Protein AF-A0A2S9FMG4-F1 (afdb_monomer)

Solvent-accessible surface area (backbone atoms only — not comparable to full-atom values): 2940 Å² total; per-residue (Å²): 126,71,43,76,39,70,44,48,71,69,54,52,57,49,42,52,55,39,22,65,74,60,74,48,88,75,75,97,73,47,25,36,44,55,42,50,56,48,43,56,53,38,27,52,74,62,70,68,58,130

Mean predicted aligned error: 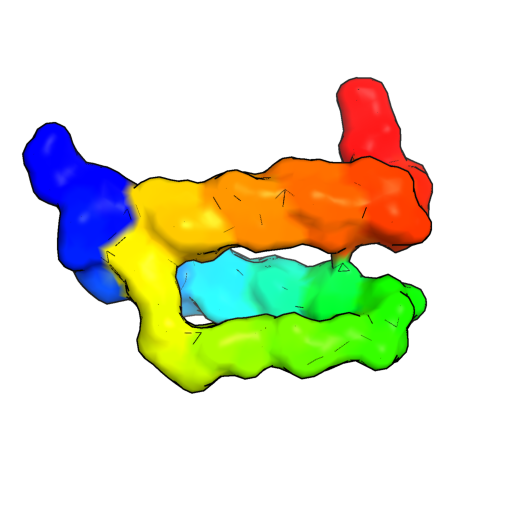2.66 Å

pLDDT: mean 94.59, std 7.9, range [61.62, 98.31]

Nearest PDB structures (foldseek):
  9had-assembly2_B  TM=4.631E-01  e=8.616E+00  Dermatophagoides farinae

Foldseek 3Di:
DQQQAWADPVLVVLLVVLCVQLVHDDDPTDGNNRSVVSNVVSCVSNVNDD

Structure (mmCIF, N/CA/C/O backbone):
data_AF-A0A2S9FMG4-F1
#
_entry.id   AF-A0A2S9FMG4-F1
#
loop_
_atom_site.group_PDB
_atom_site.id
_atom_site.type_symbol
_atom_site.label_atom_id
_atom_site.label_alt_id
_atom_site.label_comp_id
_atom_site.label_asym_id
_atom_site.label_entity_id
_atom_site.label_seq_id
_atom_site.pdbx_PDB_ins_code
_atom_site.Cartn_x
_atom_site.Cartn_y
_atom_site.Cartn_z
_atom_site.occupancy
_atom_site.B_iso_or_equiv
_atom_site.auth_seq_id
_atom_site.auth_comp_id
_atom_site.auth_asym_id
_atom_site.auth_atom_id
_atom_site.pdbx_PDB_model_num
ATOM 1 N N . VAL A 1 1 ? 9.342 6.677 -16.425 1.00 62.44 1 VAL A N 1
ATOM 2 C CA . VAL A 1 1 ? 9.570 5.294 -16.912 1.00 62.44 1 VAL A CA 1
ATOM 3 C C . VAL A 1 1 ? 9.703 4.282 -15.769 1.00 62.44 1 VAL A C 1
ATOM 5 O O . VAL A 1 1 ? 9.389 3.129 -15.982 1.00 62.44 1 VAL A O 1
ATOM 8 N N . THR A 1 2 ? 10.056 4.675 -14.538 1.00 77.69 2 THR A N 1
ATOM 9 C CA . THR A 1 2 ? 10.164 3.741 -13.390 1.00 77.69 2 THR A CA 1
ATOM 10 C C . THR A 1 2 ? 8.825 3.249 -12.819 1.00 77.69 2 THR A C 1
ATOM 12 O O . THR A 1 2 ? 8.816 2.373 -11.960 1.00 77.69 2 THR A O 1
ATOM 15 N N . GLY A 1 3 ? 7.695 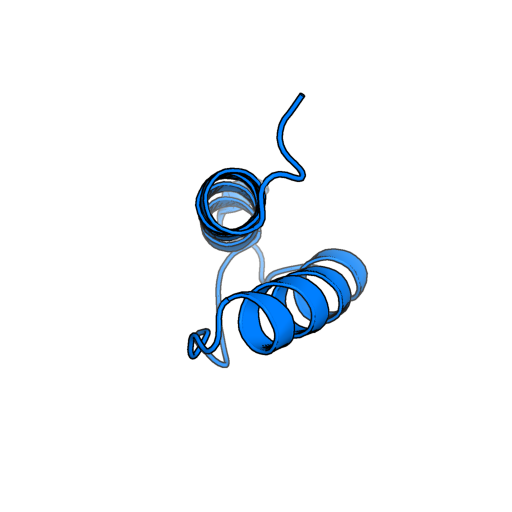3.816 -13.254 1.00 82.94 3 GLY A N 1
ATOM 16 C CA . GLY A 1 3 ? 6.366 3.470 -12.744 1.00 82.94 3 GLY A CA 1
ATOM 17 C C . GLY A 1 3 ? 5.920 2.052 -13.098 1.00 82.94 3 GLY A C 1
ATOM 18 O O . GLY A 1 3 ? 5.244 1.434 -12.284 1.00 82.94 3 GLY A O 1
ATOM 19 N N . ASP A 1 4 ? 6.355 1.534 -14.251 1.00 95.56 4 ASP A N 1
ATOM 20 C CA . ASP A 1 4 ? 5.990 0.202 -14.762 1.00 95.56 4 ASP A CA 1
ATOM 21 C C . ASP A 1 4 ? 6.865 -0.925 -14.194 1.00 95.56 4 ASP A C 1
ATOM 23 O O . ASP A 1 4 ? 6.603 -2.104 -14.424 1.00 95.56 4 ASP A O 1
ATOM 27 N N . GLU A 1 5 ? 7.917 -0.585 -13.445 1.00 97.25 5 GLU A N 1
ATOM 28 C CA . GLU A 1 5 ? 8.733 -1.578 -12.749 1.00 97.25 5 GLU A CA 1
ATOM 29 C C . GLU A 1 5 ? 7.894 -2.297 -11.683 1.00 97.25 5 GLU A C 1
ATOM 31 O O . GLU A 1 5 ? 6.977 -1.691 -11.129 1.00 97.25 5 GLU A O 1
ATOM 36 N N . PRO A 1 6 ? 8.213 -3.551 -11.323 1.00 97.75 6 PRO A N 1
ATOM 37 C CA . PRO A 1 6 ? 7.559 -4.226 -10.208 1.00 97.75 6 PRO A CA 1
ATOM 38 C C . PRO A 1 6 ? 7.648 -3.411 -8.917 1.00 97.75 6 PRO A C 1
ATOM 40 O O . PRO A 1 6 ? 8.668 -2.758 -8.653 1.00 97.75 6 PRO A O 1
ATOM 43 N N . MET A 1 7 ? 6.600 -3.480 -8.093 1.00 97.38 7 MET A N 1
ATOM 44 C CA . MET A 1 7 ? 6.586 -2.824 -6.790 1.00 97.38 7 MET A CA 1
ATOM 45 C C . MET A 1 7 ? 7.832 -3.197 -5.984 1.00 97.38 7 MET A C 1
ATOM 47 O O . MET A 1 7 ? 8.313 -4.334 -5.996 1.00 97.38 7 MET A O 1
ATOM 51 N N . THR A 1 8 ? 8.365 -2.225 -5.257 1.00 97.56 8 THR A N 1
ATOM 52 C CA . THR A 1 8 ? 9.510 -2.467 -4.380 1.00 97.56 8 THR A CA 1
ATOM 53 C C . THR A 1 8 ? 9.108 -3.338 -3.184 1.00 97.56 8 THR A C 1
ATOM 55 O O . THR A 1 8 ? 7.943 -3.371 -2.784 1.00 97.56 8 THR A O 1
ATOM 58 N N . GLY A 1 9 ? 10.084 -3.999 -2.554 1.00 97.25 9 GLY A N 1
ATOM 59 C CA . GLY A 1 9 ? 9.862 -4.722 -1.294 1.00 97.25 9 GLY A CA 1
ATOM 60 C C . GLY A 1 9 ? 9.167 -3.868 -0.217 1.00 97.25 9 GLY A C 1
ATOM 61 O O . GLY A 1 9 ? 8.162 -4.316 0.330 1.00 97.25 9 GLY A O 1
ATOM 62 N N . PRO A 1 10 ? 9.617 -2.623 0.048 1.00 98.31 10 PRO A N 1
ATOM 63 C CA . PRO A 1 10 ? 8.932 -1.711 0.964 1.00 98.31 10 PRO A CA 1
ATOM 64 C C . PRO A 1 10 ? 7.474 -1.412 0.594 1.00 98.31 10 PRO A C 1
ATOM 66 O O . PRO A 1 10 ? 6.619 -1.445 1.476 1.00 98.31 10 PRO A O 1
ATOM 69 N N . GLN A 1 11 ? 7.173 -1.170 -0.689 1.00 98.06 11 GLN A N 1
ATOM 70 C CA . GLN A 1 11 ? 5.791 -0.959 -1.139 1.00 98.06 11 GLN A CA 1
ATOM 71 C C . GLN A 1 11 ? 4.917 -2.186 -0.844 1.00 98.06 11 GLN A C 1
ATOM 73 O O . GLN A 1 11 ? 3.836 -2.036 -0.282 1.00 98.06 11 GLN A O 1
ATOM 78 N N . ARG A 1 12 ? 5.410 -3.399 -1.131 1.00 98.00 12 ARG A N 1
ATOM 79 C CA . ARG A 1 12 ? 4.704 -4.655 -0.828 1.00 98.00 12 ARG A CA 1
ATOM 80 C C . ARG A 1 12 ? 4.436 -4.826 0.666 1.00 98.00 12 ARG A C 1
ATOM 82 O O . ARG A 1 12 ? 3.319 -5.151 1.059 1.00 98.00 12 ARG A O 1
ATOM 89 N N . SER A 1 13 ? 5.456 -4.634 1.502 1.00 98.06 13 SER A N 1
ATOM 90 C CA . SER A 1 13 ? 5.313 -4.776 2.955 1.00 98.06 13 SER A CA 1
ATOM 91 C C . SER A 1 13 ? 4.287 -3.795 3.512 1.00 98.06 13 SER A C 1
ATOM 93 O O . SER A 1 13 ? 3.465 -4.176 4.339 1.00 98.06 13 SER A O 1
ATOM 95 N N . TYR A 1 14 ? 4.302 -2.552 3.031 1.00 97.94 14 TYR A N 1
ATOM 96 C CA . TYR A 1 14 ? 3.381 -1.536 3.514 1.00 97.94 14 TYR A CA 1
ATOM 97 C C . TYR A 1 14 ? 1.944 -1.759 3.031 1.00 97.94 14 TYR A C 1
ATOM 99 O O . TYR A 1 14 ? 1.016 -1.649 3.833 1.00 97.94 14 TYR A O 1
ATOM 107 N N . LEU A 1 15 ? 1.758 -2.163 1.768 1.00 98.31 15 LEU A N 1
ATOM 108 C CA . LEU A 1 15 ? 0.452 -2.575 1.252 1.00 98.31 15 LEU A CA 1
ATOM 109 C C . LEU A 1 15 ? -0.157 -3.701 2.086 1.00 98.31 15 LEU A C 1
ATOM 111 O O . LEU A 1 15 ? -1.320 -3.597 2.447 1.00 98.31 15 LEU A O 1
ATOM 115 N N . ASN A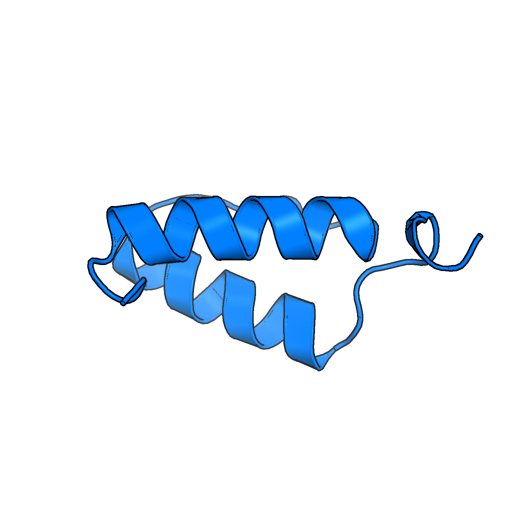 1 16 ? 0.615 -4.730 2.451 1.00 98.00 16 ASN A N 1
ATOM 116 C CA . ASN A 1 16 ? 0.114 -5.820 3.296 1.00 98.00 16 ASN A CA 1
ATOM 117 C C . ASN A 1 16 ? -0.401 -5.321 4.654 1.00 98.00 16 ASN A C 1
ATOM 119 O O . ASN A 1 16 ? -1.462 -5.748 5.101 1.00 98.00 16 ASN A O 1
ATOM 123 N N . THR A 1 17 ? 0.320 -4.398 5.300 1.00 97.88 17 THR A N 1
ATOM 124 C CA . THR A 1 17 ? -0.127 -3.789 6.561 1.00 97.88 17 THR A CA 1
ATOM 125 C C . THR A 1 17 ? -1.444 -3.036 6.382 1.00 97.88 17 THR A C 1
ATOM 127 O O . THR A 1 17 ? -2.379 -3.243 7.150 1.00 97.88 17 THR A O 1
ATOM 130 N N . LEU A 1 18 ? -1.536 -2.183 5.360 1.00 98.31 18 LEU A N 1
ATOM 131 C CA . LEU A 1 18 ? -2.744 -1.399 5.107 1.00 98.31 18 LEU A CA 1
ATOM 132 C C . LEU A 1 18 ? -3.935 -2.282 4.711 1.00 98.31 18 LEU A C 1
ATOM 134 O O . LEU A 1 18 ? -5.047 -2.058 5.176 1.00 98.31 18 LEU A O 1
ATOM 138 N N . ALA A 1 19 ? -3.699 -3.306 3.893 1.00 97.94 19 ALA A N 1
ATOM 139 C CA . ALA A 1 19 ? -4.704 -4.267 3.460 1.00 97.94 19 ALA A CA 1
ATOM 140 C C . ALA A 1 19 ? -5.269 -5.060 4.645 1.00 97.94 19 ALA A C 1
ATOM 142 O O . ALA A 1 19 ? -6.483 -5.174 4.789 1.00 97.94 19 ALA A O 1
ATOM 143 N N . GLN A 1 20 ? -4.400 -5.523 5.550 1.00 98.19 20 GLN A N 1
ATOM 144 C CA . GLN A 1 20 ? -4.815 -6.207 6.774 1.00 98.19 20 GLN A CA 1
ATOM 145 C C . GLN A 1 20 ? -5.707 -5.322 7.656 1.00 98.19 20 GLN A C 1
ATOM 147 O O . GLN A 1 20 ? -6.704 -5.797 8.193 1.00 98.19 20 GLN A O 1
ATOM 152 N N . GLU A 1 21 ? -5.366 -4.044 7.803 1.00 97.62 21 GLU A N 1
ATOM 153 C CA . GLU A 1 21 ? -6.143 -3.094 8.607 1.00 97.62 21 GLU A CA 1
ATOM 154 C C . GLU A 1 21 ? -7.468 -2.701 7.954 1.00 97.62 21 GLU A C 1
ATOM 156 O O . GLU A 1 21 ? -8.472 -2.541 8.646 1.00 97.62 21 GLU A O 1
ATOM 161 N N . ALA A 1 22 ? -7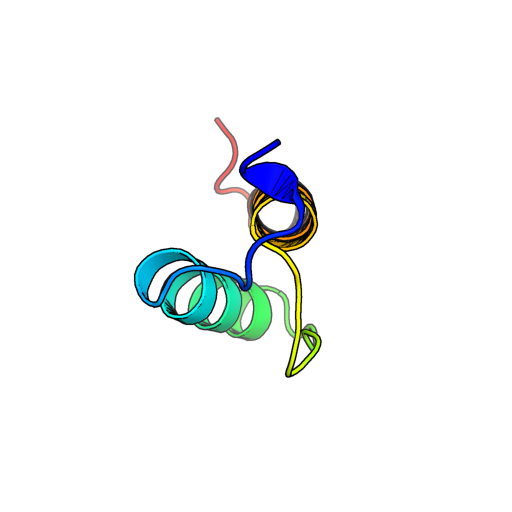.482 -2.573 6.627 1.00 97.31 22 ALA A N 1
ATOM 162 C CA . ALA A 1 22 ? -8.682 -2.289 5.849 1.00 97.31 22 ALA A CA 1
ATOM 163 C C . ALA A 1 22 ? -9.582 -3.525 5.655 1.00 97.31 22 ALA A C 1
ATOM 165 O O . ALA A 1 22 ? -10.708 -3.386 5.180 1.00 97.31 22 ALA A O 1
ATOM 166 N N . GLY A 1 23 ? -9.099 -4.731 5.980 1.00 97.44 23 GLY A N 1
ATOM 167 C CA . GLY A 1 23 ? -9.774 -5.983 5.625 1.00 97.44 23 GLY A CA 1
ATOM 168 C C . GLY A 1 23 ? -9.886 -6.183 4.109 1.00 97.44 23 GLY A C 1
ATOM 169 O O . GLY A 1 23 ? -10.869 -6.751 3.638 1.00 97.44 23 GLY A O 1
ATOM 170 N N . ALA A 1 24 ? -8.913 -5.673 3.352 1.00 96.19 24 ALA A N 1
ATOM 171 C CA . ALA A 1 24 ? -8.870 -5.704 1.897 1.00 96.19 24 ALA A CA 1
ATOM 172 C C . ALA A 1 24 ? -7.856 -6.736 1.388 1.00 96.19 24 ALA A C 1
ATOM 174 O O . ALA A 1 24 ? -6.870 -7.051 2.053 1.00 96.19 24 ALA A O 1
ATOM 175 N N . GLU A 1 25 ? -8.075 -7.223 0.171 1.00 95.94 25 GLU A N 1
ATOM 176 C CA . GLU A 1 25 ? -7.081 -7.993 -0.574 1.00 95.94 25 GLU A CA 1
ATOM 177 C C . GLU A 1 25 ? -6.291 -7.059 -1.495 1.00 95.94 25 GLU A C 1
ATOM 179 O O . GLU A 1 25 ? -6.818 -6.069 -2.008 1.00 95.94 25 GLU A O 1
ATOM 184 N N . ILE A 1 26 ? -5.018 -7.380 -1.712 1.00 95.25 26 ILE A N 1
ATOM 185 C CA . ILE A 1 26 ? -4.145 -6.673 -2.653 1.00 95.25 26 ILE A CA 1
ATOM 186 C C . ILE A 1 26 ? -3.639 -7.650 -3.711 1.00 95.25 26 ILE A C 1
ATOM 188 O O . ILE A 1 26 ? -3.503 -8.840 -3.424 1.00 95.25 26 ILE A O 1
ATOM 192 N N . PRO A 1 27 ? -3.338 -7.175 -4.929 1.00 93.56 27 PRO A N 1
ATOM 193 C CA . PRO A 1 27 ? -2.786 -8.037 -5.960 1.00 93.56 27 PRO A CA 1
ATOM 194 C C . PRO A 1 27 ? -1.382 -8.539 -5.583 1.00 93.56 27 PRO A C 1
ATOM 196 O O . PRO A 1 27 ? -0.550 -7.787 -5.06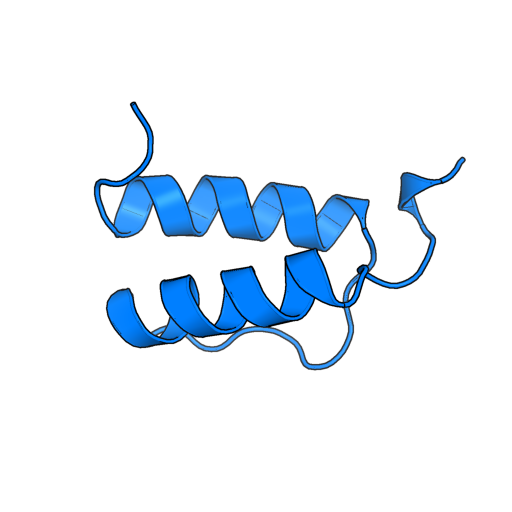6 1.00 93.56 27 PRO A O 1
ATOM 199 N N . ASP A 1 28 ? -1.097 -9.801 -5.913 1.00 91.19 28 ASP A N 1
ATOM 200 C CA . ASP A 1 28 ? 0.224 -10.416 -5.715 1.00 91.19 28 ASP A CA 1
ATOM 201 C C . ASP A 1 28 ? 1.318 -9.718 -6.537 1.00 91.19 28 ASP A C 1
ATOM 203 O O . ASP A 1 28 ? 2.478 -9.618 -6.115 1.00 91.19 28 ASP A O 1
ATOM 207 N N . GLU A 1 29 ? 0.942 -9.187 -7.698 1.00 94.88 29 GLU A N 1
ATOM 208 C CA . GLU A 1 29 ? 1.803 -8.432 -8.597 1.00 94.88 29 GLU A CA 1
ATOM 209 C C . GLU A 1 29 ? 1.188 -7.064 -8.883 1.00 94.88 29 GLU A C 1
ATOM 211 O O . GLU A 1 29 ? 0.030 -6.943 -9.271 1.00 94.88 29 GLU A O 1
ATOM 216 N N . ALA A 1 30 ? 1.988 -6.021 -8.702 1.00 97.12 30 ALA A N 1
ATOM 217 C CA . ALA A 1 30 ? 1.648 -4.660 -9.079 1.00 97.12 30 ALA A CA 1
ATOM 218 C C . ALA A 1 30 ? 2.932 -3.939 -9.470 1.00 97.12 30 ALA A C 1
ATOM 220 O O . ALA A 1 30 ? 4.023 -4.262 -8.979 1.00 97.12 30 ALA A O 1
ATOM 221 N N . THR A 1 31 ? 2.799 -2.951 -10.339 1.00 98.00 31 THR A N 1
ATOM 222 C CA . THR A 1 31 ? 3.892 -2.039 -10.650 1.00 98.00 31 THR A CA 1
ATOM 223 C C . THR A 1 31 ? 4.110 -1.051 -9.502 1.00 98.00 31 THR A C 1
ATOM 225 O O . THR A 1 31 ? 3.267 -0.902 -8.614 1.00 98.00 31 THR A O 1
ATOM 228 N N . LYS A 1 32 ? 5.240 -0.340 -9.493 1.00 98.00 32 LYS A N 1
ATOM 229 C CA . LYS A 1 32 ? 5.515 0.707 -8.500 1.00 98.00 32 LYS A CA 1
ATOM 230 C C . LYS A 1 32 ? 4.450 1.793 -8.527 1.00 98.00 32 LYS A C 1
ATOM 232 O O . LYS A 1 32 ? 4.088 2.274 -7.460 1.00 98.00 32 LYS A O 1
ATOM 237 N N . ALA A 1 33 ? 3.972 2.172 -9.714 1.00 97.69 33 ALA A N 1
ATOM 238 C CA . ALA A 1 33 ? 2.916 3.166 -9.865 1.00 97.69 33 ALA A CA 1
ATOM 239 C C . ALA A 1 33 ? 1.598 2.673 -9.251 1.00 97.69 33 ALA A C 1
ATOM 241 O O . ALA A 1 33 ? 1.046 3.346 -8.386 1.00 97.69 33 ALA A O 1
ATOM 242 N N . GLN A 1 34 ? 1.167 1.459 -9.606 1.00 98.12 34 GLN A N 1
ATOM 243 C CA . GLN A 1 34 ? -0.040 0.845 -9.042 1.00 98.12 34 GLN A CA 1
ATOM 244 C C . GLN A 1 34 ? 0.059 0.682 -7.521 1.00 98.12 34 GLN A C 1
ATOM 246 O O . GLN A 1 34 ? -0.900 0.936 -6.800 1.00 98.12 34 GLN A O 1
ATOM 251 N N . ALA A 1 35 ? 1.230 0.291 -7.012 1.00 98.00 35 ALA A N 1
ATOM 252 C CA . ALA A 1 35 ? 1.445 0.157 -5.580 1.00 98.00 35 ALA A CA 1
ATOM 253 C C . ALA A 1 35 ? 1.331 1.500 -4.845 1.00 98.00 35 ALA A C 1
ATOM 255 O O . ALA A 1 35 ? 0.769 1.534 -3.756 1.00 98.00 35 ALA A O 1
ATOM 256 N N . SER A 1 36 ? 1.820 2.598 -5.430 1.00 97.88 36 SER A N 1
ATOM 257 C CA . SER A 1 36 ? 1.629 3.937 -4.860 1.00 97.88 36 SER A CA 1
ATOM 258 C C . SER A 1 36 ? 0.150 4.340 -4.827 1.00 97.88 36 SER A C 1
ATOM 260 O O . SER A 1 36 ? -0.328 4.771 -3.785 1.00 97.88 36 SER A O 1
ATOM 262 N N . GLU A 1 37 ? -0.602 4.119 -5.910 1.00 97.88 37 GLU A N 1
ATOM 263 C CA . GLU A 1 37 ? -2.044 4.425 -5.964 1.00 97.88 37 GLU A CA 1
ATOM 264 C C . GLU A 1 37 ? -2.860 3.612 -4.941 1.00 97.88 37 GLU A C 1
ATOM 266 O O . GLU A 1 37 ? -3.765 4.131 -4.278 1.00 97.88 37 GLU A O 1
ATOM 271 N N . LEU A 1 38 ? -2.521 2.330 -4.776 1.00 98.12 38 LEU A N 1
ATOM 272 C CA . LEU A 1 38 ? -3.132 1.461 -3.771 1.00 98.12 38 LEU A CA 1
ATOM 273 C C . LEU A 1 38 ? -2.786 1.906 -2.344 1.00 98.12 38 LEU A C 1
ATOM 275 O O . LEU A 1 38 ? -3.662 1.884 -1.480 1.00 98.12 38 LEU A O 1
ATOM 279 N N . ILE A 1 39 ? -1.541 2.329 -2.092 1.00 98.31 39 ILE A N 1
ATOM 280 C CA . ILE A 1 39 ? -1.125 2.877 -0.793 1.00 98.31 39 ILE A CA 1
ATOM 281 C C . ILE A 1 39 ? -1.967 4.103 -0.454 1.00 98.31 39 ILE A C 1
ATOM 283 O O . ILE A 1 39 ? -2.539 4.142 0.633 1.00 98.31 39 ILE A O 1
ATOM 287 N N . ASP A 1 40 ? -2.098 5.056 -1.377 1.00 98.00 40 ASP A N 1
ATOM 288 C CA . ASP A 1 40 ? -2.872 6.280 -1.150 1.00 98.00 40 ASP A CA 1
ATOM 289 C C . ASP A 1 40 ? -4.343 5.956 -0.850 1.00 98.00 40 ASP A C 1
ATOM 291 O O . ASP A 1 40 ? -4.938 6.495 0.087 1.00 98.00 40 ASP A O 1
ATOM 295 N N . THR A 1 41 ? -4.918 5.010 -1.598 1.00 97.25 41 THR A N 1
ATOM 296 C CA . THR A 1 41 ? -6.299 4.549 -1.407 1.00 97.25 41 THR A CA 1
ATOM 297 C C . THR A 1 41 ? -6.496 3.916 -0.028 1.00 97.25 41 THR A C 1
ATOM 299 O O . THR A 1 41 ? -7.410 4.287 0.712 1.00 97.25 41 THR A O 1
ATOM 302 N N . LEU A 1 42 ? -5.634 2.970 0.349 1.00 97.94 42 LEU A N 1
ATOM 303 C CA . LEU A 1 42 ? -5.766 2.246 1.612 1.00 97.94 42 LEU A CA 1
ATOM 304 C C . LEU A 1 42 ? -5.394 3.116 2.822 1.00 97.94 42 LEU 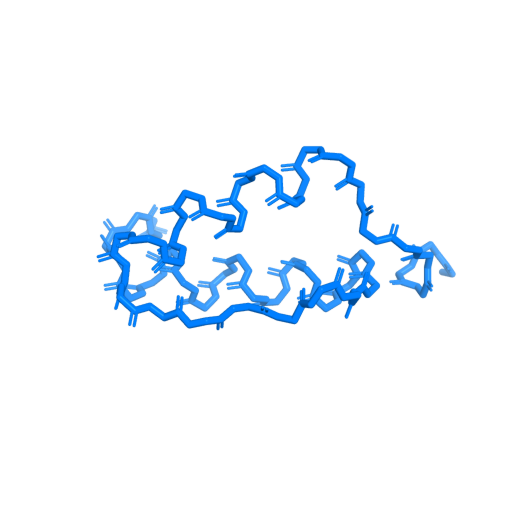A C 1
ATOM 306 O O . LEU A 1 42 ? -5.990 2.965 3.888 1.00 97.94 42 LEU A O 1
ATOM 310 N N . GLN A 1 43 ? -4.461 4.062 2.688 1.00 97.88 43 GLN A N 1
ATOM 311 C CA . GLN A 1 43 ? -4.170 5.047 3.734 1.00 97.88 43 GLN A CA 1
ATOM 312 C C . GLN A 1 43 ? -5.393 5.908 4.057 1.00 97.88 43 GLN A C 1
ATOM 314 O O . GLN A 1 43 ? -5.672 6.149 5.231 1.00 97.88 43 GLN A O 1
ATOM 319 N N . GLN A 1 44 ? -6.146 6.348 3.046 1.00 96.94 44 GLN A N 1
ATOM 320 C CA . G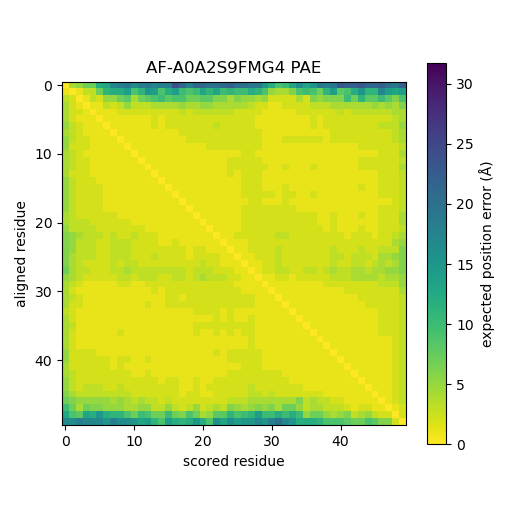LN A 1 44 ? -7.383 7.101 3.270 1.00 96.94 44 GLN A CA 1
ATOM 321 C C . GLN A 1 44 ? -8.441 6.242 3.973 1.00 96.94 44 GLN A C 1
ATOM 323 O O . GLN A 1 44 ? -9.053 6.691 4.939 1.00 96.94 44 GLN A O 1
ATOM 328 N N . GLN A 1 45 ? -8.612 4.986 3.547 1.00 96.00 45 GLN A N 1
ATOM 329 C CA . GLN A 1 45 ? -9.571 4.059 4.162 1.00 96.00 45 GLN A CA 1
ATOM 330 C C . GLN A 1 45 ? -9.234 3.724 5.621 1.00 96.00 45 GLN A C 1
ATOM 332 O O . GLN A 1 45 ? -10.130 3.614 6.453 1.00 96.00 45 GLN A O 1
ATOM 337 N N . THR A 1 46 ? -7.946 3.590 5.942 1.00 95.62 46 THR A N 1
ATOM 338 C CA . THR A 1 46 ? -7.461 3.265 7.294 1.00 95.62 46 THR A CA 1
ATOM 339 C C . THR A 1 46 ? -7.295 4.494 8.196 1.00 95.62 46 THR A C 1
ATOM 341 O O . THR A 1 46 ? -6.905 4.351 9.354 1.00 95.62 46 THR A O 1
ATOM 344 N N . GLY A 1 47 ? -7.580 5.707 7.702 1.00 94.06 47 GLY A N 1
ATOM 345 C CA . 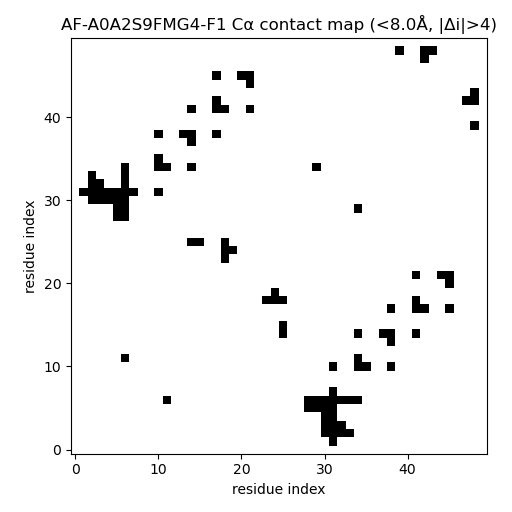GLY A 1 47 ? -7.421 6.950 8.468 1.00 94.06 47 GLY A CA 1
ATOM 346 C C . GLY A 1 47 ? -5.960 7.332 8.741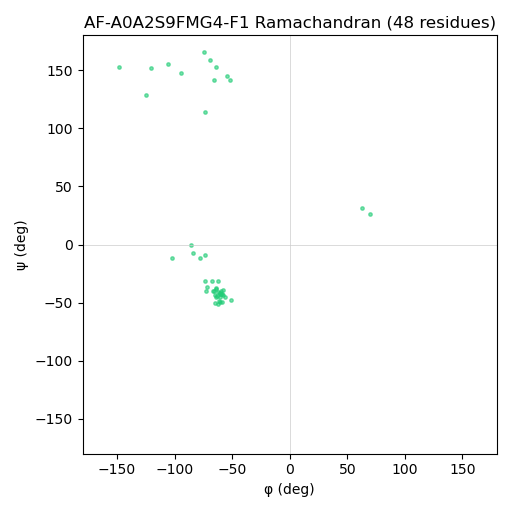 1.00 94.06 47 GLY A C 1
ATOM 347 O O . GLY A 1 47 ? -5.667 7.982 9.742 1.00 94.06 47 GLY A O 1
ATOM 348 N N . ARG A 1 48 ? -5.037 6.896 7.877 1.00 89.56 48 ARG A N 1
ATOM 349 C CA . ARG A 1 48 ? -3.589 7.172 7.944 1.00 89.56 48 ARG A CA 1
ATOM 350 C C . ARG A 1 48 ? -3.117 8.249 6.971 1.00 89.56 48 ARG A C 1
ATOM 352 O O . ARG A 1 48 ? -1.977 8.696 7.084 1.00 89.56 48 ARG A O 1
ATOM 359 N N . GLY A 1 49 ? -3.965 8.643 6.023 1.00 81.50 49 GLY A N 1
ATOM 360 C CA . GLY A 1 49 ? -3.733 9.817 5.187 1.00 81.50 49 GLY A CA 1
ATOM 361 C C . GLY A 1 49 ? -3.968 11.081 6.013 1.00 81.50 49 GLY A C 1
ATOM 362 O O . GLY A 1 49 ? -5.089 11.299 6.469 1.00 81.50 49 GLY A O 1
ATOM 363 N N . ASN A 1 50 ? -2.912 11.862 6.244 1.00 61.62 50 ASN A N 1
ATOM 364 C CA . ASN A 1 50 ? -3.013 13.203 6.832 1.00 61.62 50 ASN A CA 1
ATOM 365 C C . ASN A 1 50 ? -3.443 14.229 5.783 1.00 61.62 50 ASN A C 1
ATOM 367 O O . ASN A 1 50 ? -2.974 14.102 4.629 1.00 61.62 50 ASN A O 1
#

Radius of gyration: 10.37 Å; Cα contacts (8 Å, |Δi|>4): 53; chains: 1; bounding box: 20×24×26 Å

Sequence (50 aa):
VTGDEPMTGPQRSYLNTLAQEAGAEIPDEATKAQASELIDTLQQQTGRGN

Secondary structure (DSSP, 8-state):
-GGGSBPPHHHHHHHHHHHHHHT----SS-BHHHHHHHHHHHHHHTT---